Protein AF-A0A7C2RPX6-F1 (afdb_monomer)

Radius of gyration: 13.54 Å; Cα contacts (8 Å, |Δi|>4): 278; chains: 1; bounding box: 30×28×42 Å

Solvent-accessible surface area (backbone atoms only — not comparable to full-atom values): 6352 Å² total; per-residue (Å²): 120,61,67,39,75,47,79,61,59,34,93,87,81,61,49,64,58,50,37,28,74,53,62,84,86,74,68,37,41,32,36,26,76,84,69,59,28,36,32,26,44,46,42,42,74,67,84,49,61,64,53,80,89,64,52,63,85,54,58,57,58,46,75,88,54,61,48,53,47,59,34,44,33,68,87,78,62,43,43,13,44,27,31,42,83,61,64,57,89,85,19,44,28,35,24,36,69,78,33,37,25,18,34,79,46,81,42,78,74,46,79,112

Foldseek 3Di:
DDWAFDQDAQPPPRDSQKWDDDAPLPFQWIARPPQRKIWHKEKDFPPDFDDPVPLPHQAQAADPDRGGRFFADPPPGGRSKTADPDDDPQFGIAHSNGRTGIDMDIGDIDGD

Structure (mmCIF, N/CA/C/O backbone):
data_AF-A0A7C2RPX6-F1
#
_entry.id   AF-A0A7C2RPX6-F1
#
loop_
_atom_site.group_PDB
_atom_site.id
_atom_site.type_symbol
_atom_site.label_atom_id
_atom_site.label_alt_id
_atom_site.label_comp_id
_atom_site.label_asym_id
_atom_site.label_entity_id
_atom_site.label_seq_id
_atom_site.pdbx_PDB_ins_code
_atom_site.Cartn_x
_atom_site.Cartn_y
_atom_site.Cartn_z
_atom_site.occupancy
_atom_site.B_iso_or_equiv
_atom_site.auth_seq_id
_atom_site.auth_comp_id
_atom_site.auth_asym_id
_atom_site.auth_atom_id
_atom_site.pdbx_PDB_model_num
ATOM 1 N N . MET A 1 1 ? -1.369 -4.917 -17.116 1.00 81.88 1 MET A N 1
ATOM 2 C CA . MET A 1 1 ? -1.440 -5.057 -15.648 1.00 81.88 1 MET A CA 1
ATOM 3 C C . MET A 1 1 ? -1.998 -3.756 -15.112 1.00 81.88 1 MET A C 1
ATOM 5 O O . MET A 1 1 ? -1.617 -2.729 -15.661 1.00 81.88 1 MET A O 1
ATOM 9 N N . ASN A 1 2 ? -2.908 -3.779 -14.136 1.00 85.81 2 ASN A N 1
ATOM 10 C CA . ASN A 1 2 ? -3.302 -2.554 -13.440 1.00 85.81 2 ASN A CA 1
ATOM 11 C C . ASN A 1 2 ? -2.725 -2.555 -12.026 1.00 85.81 2 ASN A C 1
ATOM 13 O O . ASN A 1 2 ? -2.451 -3.610 -11.449 1.00 85.81 2 ASN A O 1
ATOM 17 N N . PHE A 1 3 ? -2.540 -1.346 -11.507 1.00 91.81 3 PHE A N 1
ATOM 18 C CA . PHE A 1 3 ? -1.976 -1.076 -10.195 1.00 91.81 3 PHE A CA 1
ATOM 19 C C . PHE A 1 3 ? -3.005 -0.296 -9.401 1.00 91.81 3 PHE A C 1
ATOM 21 O O . PHE A 1 3 ? -3.515 0.719 -9.882 1.00 91.81 3 PHE A O 1
ATOM 28 N N . ARG A 1 4 ? -3.334 -0.784 -8.210 1.00 92.38 4 ARG A N 1
ATOM 29 C CA . ARG A 1 4 ? -4.345 -0.154 -7.359 1.00 92.38 4 ARG A CA 1
ATOM 30 C C . ARG A 1 4 ? -3.685 0.448 -6.126 1.00 92.38 4 ARG A C 1
ATOM 32 O O . ARG A 1 4 ? -2.684 -0.100 -5.659 1.00 92.38 4 ARG A O 1
ATOM 39 N N . PRO A 1 5 ? -4.202 1.572 -5.604 1.00 92.50 5 PRO A N 1
ATOM 40 C CA . PRO A 1 5 ? -3.847 2.018 -4.264 1.00 92.50 5 PRO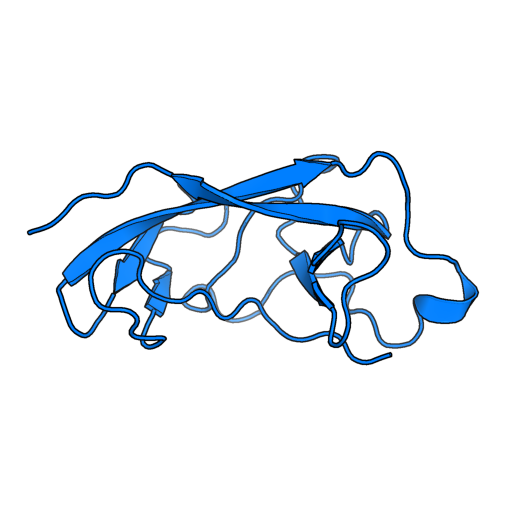 A CA 1
ATOM 41 C C . PRO A 1 5 ? -4.059 0.888 -3.253 1.00 92.50 5 PRO A C 1
ATOM 43 O O . PRO A 1 5 ? -4.895 0.012 -3.473 1.00 92.50 5 PRO A O 1
ATOM 46 N N . ILE A 1 6 ? -3.311 0.924 -2.156 1.00 92.44 6 ILE A N 1
ATOM 47 C CA . ILE A 1 6 ? -3.430 -0.079 -1.098 1.00 92.44 6 ILE A CA 1
ATOM 48 C C . ILE A 1 6 ? -4.819 0.019 -0.466 1.00 92.44 6 ILE A C 1
ATOM 50 O O . ILE A 1 6 ? -5.268 1.109 -0.112 1.00 92.44 6 ILE A O 1
ATOM 54 N N . ASN A 1 7 ? -5.476 -1.122 -0.296 1.00 92.50 7 ASN A N 1
ATOM 55 C CA . ASN A 1 7 ? -6.798 -1.241 0.294 1.00 92.50 7 ASN A CA 1
ATOM 56 C C . ASN A 1 7 ? -6.808 -2.333 1.384 1.00 92.50 7 ASN A C 1
ATOM 58 O O . ASN A 1 7 ? -7.381 -3.414 1.197 1.00 92.50 7 ASN A O 1
ATOM 62 N N . PRO A 1 8 ? -6.154 -2.084 2.532 1.00 93.19 8 PRO A N 1
ATOM 63 C CA . PRO A 1 8 ? -6.015 -3.087 3.578 1.00 93.19 8 PRO A CA 1
ATOM 64 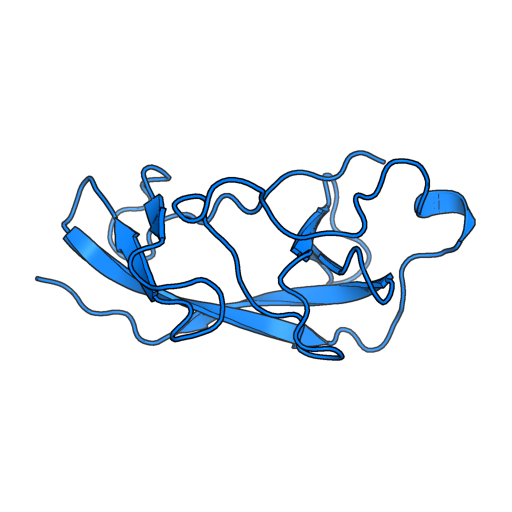C C . PRO A 1 8 ? -7.368 -3.399 4.228 1.00 93.19 8 PRO A C 1
ATOM 66 O O . PRO A 1 8 ? -8.171 -2.504 4.476 1.00 93.19 8 PRO A O 1
ATOM 69 N N . ALA A 1 9 ? -7.596 -4.665 4.568 1.00 95.00 9 ALA A N 1
ATOM 70 C CA . ALA A 1 9 ? -8.683 -5.040 5.467 1.00 95.00 9 ALA A CA 1
ATOM 71 C C . ALA A 1 9 ? -8.239 -4.862 6.927 1.00 95.00 9 ALA A C 1
ATOM 73 O O . ALA A 1 9 ? -7.108 -5.197 7.288 1.00 95.00 9 ALA A O 1
ATOM 74 N N . CYS A 1 10 ? -9.140 -4.391 7.788 1.00 95.81 10 CYS A N 1
ATOM 75 C CA . CYS A 1 10 ? -8.912 -4.322 9.222 1.00 95.81 10 CYS A CA 1
ATOM 76 C C . CYS A 1 10 ? -8.649 -5.734 9.772 1.00 95.81 10 CYS A C 1
ATOM 78 O O . CYS A 1 10 ? -9.510 -6.605 9.628 1.00 95.81 10 CYS A O 1
ATOM 80 N N . PRO A 1 11 ? -7.537 -5.972 10.488 1.00 95.06 11 PRO A N 1
ATOM 81 C CA . PRO A 1 11 ? -7.245 -7.284 11.066 1.00 95.06 11 PRO A CA 1
ATOM 82 C C . PRO A 1 11 ? -8.215 -7.677 12.193 1.00 95.06 11 PRO A C 1
ATOM 84 O O . PRO A 1 11 ? -8.291 -8.849 12.549 1.00 95.06 11 PRO A O 1
ATOM 87 N N . SER A 1 12 ? -8.950 -6.712 12.761 1.00 95.56 12 SER A N 1
ATOM 88 C CA . SER A 1 12 ? -9.879 -6.943 13.874 1.00 95.56 12 SER A CA 1
ATOM 89 C C . SER A 1 12 ? -11.302 -7.271 13.419 1.00 95.56 12 SER A C 1
ATOM 91 O O . SER A 1 12 ? -11.932 -8.147 14.002 1.00 95.56 12 SER A O 1
ATOM 93 N N . CYS A 1 13 ? -11.823 -6.579 12.399 1.00 96.19 13 CYS A N 1
ATOM 94 C CA . CYS A 1 13 ? -13.217 -6.735 11.960 1.00 96.19 13 CYS A CA 1
ATOM 95 C C . CYS A 1 13 ? -13.393 -7.039 10.464 1.00 96.19 13 CYS A C 1
ATOM 97 O O . CYS A 1 13 ? -14.514 -7.286 10.029 1.00 96.19 13 CYS A O 1
ATOM 99 N N . GLY A 1 14 ? -12.321 -7.010 9.667 1.00 95.62 14 GLY A N 1
ATOM 100 C CA . GLY A 1 14 ? -12.360 -7.247 8.221 1.00 95.62 14 GLY A CA 1
ATOM 101 C C . GLY A 1 14 ? -12.848 -6.071 7.366 1.00 95.62 14 GLY A C 1
ATOM 102 O O . GLY A 1 14 ? -12.887 -6.201 6.148 1.00 95.62 14 GLY A O 1
ATOM 103 N N . SER A 1 15 ? -13.208 -4.930 7.963 1.00 96.31 15 SER A N 1
ATOM 104 C CA . SER A 1 15 ? -13.637 -3.737 7.217 1.00 96.31 15 SER A CA 1
ATOM 105 C C . SER A 1 15 ? -12.515 -3.127 6.374 1.00 96.31 15 SER A C 1
ATOM 107 O O . SER A 1 15 ? -11.361 -3.122 6.795 1.00 96.31 15 SER A O 1
ATOM 109 N N . HIS A 1 16 ? -12.867 -2.557 5.222 1.00 95.31 16 HIS A N 1
ATOM 110 C CA . HIS A 1 16 ? -11.962 -1.793 4.357 1.00 95.31 16 HIS A CA 1
ATOM 111 C C . HIS A 1 16 ? -12.075 -0.270 4.550 1.00 95.31 16 HIS A C 1
ATOM 113 O O . HIS A 1 16 ? -11.371 0.486 3.886 1.00 95.31 16 HIS A O 1
ATOM 119 N N . GLU A 1 17 ? -12.917 0.195 5.478 1.00 95.00 17 GLU A N 1
ATOM 120 C CA . GLU A 1 17 ? -13.046 1.615 5.823 1.00 95.00 17 GLU A CA 1
ATOM 121 C C . GLU A 1 17 ? -11.857 2.052 6.694 1.00 95.00 17 GLU A C 1
ATOM 123 O O . GLU A 1 17 ? -11.959 2.180 7.918 1.00 95.00 17 GLU A O 1
ATOM 128 N N . ILE A 1 18 ? -10.694 2.206 6.058 1.00 94.62 18 ILE A N 1
ATOM 129 C CA . ILE A 1 18 ? -9.409 2.464 6.708 1.00 94.62 18 ILE A CA 1
ATOM 130 C C . ILE A 1 18 ? -8.896 3.860 6.358 1.00 94.62 18 ILE A C 1
ATOM 132 O O . ILE A 1 18 ? -8.734 4.199 5.188 1.00 94.62 18 ILE A O 1
AT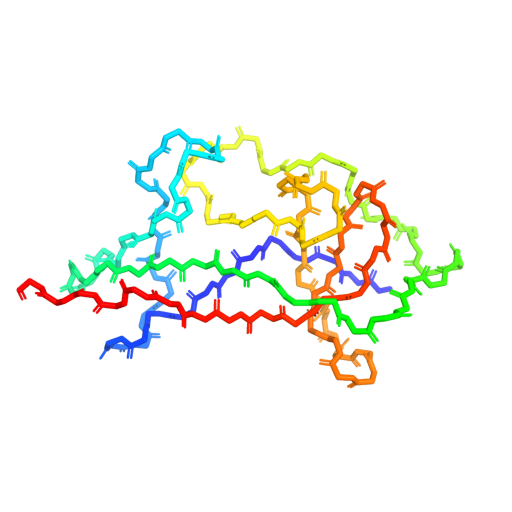OM 136 N N . THR A 1 19 ? -8.549 4.632 7.385 1.00 91.62 19 THR A N 1
ATOM 137 C CA . THR A 1 19 ? -7.939 5.959 7.252 1.00 91.62 19 THR A CA 1
ATOM 138 C C . THR A 1 19 ? -6.500 5.923 7.748 1.00 91.62 19 THR A C 1
ATOM 140 O O . THR A 1 19 ? -6.206 5.353 8.801 1.00 91.62 19 THR A O 1
ATOM 143 N N . TYR A 1 20 ? -5.587 6.563 7.024 1.00 82.94 20 TYR A N 1
ATOM 144 C CA . TYR A 1 20 ? -4.244 6.821 7.526 1.00 82.94 20 TYR A CA 1
ATOM 145 C C . TYR A 1 20 ? -4.251 7.998 8.511 1.00 82.94 20 TYR A C 1
ATOM 147 O O . TYR A 1 20 ? -4.786 9.061 8.202 1.00 82.94 20 TYR A O 1
ATOM 155 N N . THR A 1 21 ? -3.686 7.821 9.711 1.00 79.44 21 THR A N 1
ATOM 156 C CA . THR A 1 21 ? -3.893 8.783 10.817 1.00 79.44 21 THR A CA 1
ATOM 157 C C . THR A 1 21 ? -2.693 9.656 11.174 1.00 79.44 21 THR A C 1
ATOM 159 O O . THR A 1 21 ? -2.815 10.510 12.047 1.00 79.44 21 THR A O 1
ATOM 162 N N . CYS A 1 22 ? -1.529 9.448 10.557 1.00 71.56 22 CYS A N 1
ATOM 163 C CA . CYS A 1 22 ? -0.328 10.262 10.795 1.00 71.56 22 CYS A CA 1
ATOM 164 C C . CYS A 1 22 ? 0.023 11.102 9.557 1.00 71.56 22 CYS A C 1
ATOM 166 O O . CYS A 1 22 ? -0.593 10.979 8.504 1.00 71.56 22 CYS A O 1
ATOM 168 N N . GLU A 1 23 ? 1.087 11.904 9.635 1.00 66.62 23 GLU A N 1
ATOM 169 C CA . GLU A 1 23 ? 1.773 12.356 8.422 1.00 66.62 23 GLU A CA 1
ATOM 170 C C . GLU A 1 23 ? 2.360 11.146 7.665 1.00 66.62 23 GLU A C 1
ATOM 172 O O . GLU A 1 23 ? 2.879 10.206 8.296 1.00 66.62 23 GLU A O 1
ATOM 177 N N . PRO A 1 24 ? 2.261 11.098 6.320 1.00 60.03 24 PRO A N 1
ATOM 178 C CA . PRO A 1 24 ? 2.820 9.998 5.540 1.00 60.03 24 PRO A CA 1
ATOM 179 C C . PRO A 1 24 ? 4.307 9.805 5.858 1.00 60.03 24 PRO A C 1
ATOM 181 O O . PRO A 1 24 ? 5.067 10.768 5.847 1.00 60.03 24 PRO A O 1
ATOM 184 N N . LYS A 1 25 ? 4.712 8.552 6.126 1.00 64.94 25 LYS A N 1
ATOM 185 C CA . LYS A 1 25 ? 6.057 8.119 6.579 1.00 64.94 25 LYS A CA 1
ATOM 186 C C . LYS A 1 25 ? 6.402 8.293 8.062 1.00 64.94 25 LYS A C 1
ATOM 188 O O . LYS A 1 25 ? 7.480 7.862 8.455 1.00 64.94 25 LYS A O 1
ATOM 193 N N . CYS A 1 26 ? 5.536 8.873 8.892 1.00 72.62 26 CYS A N 1
ATOM 194 C CA . CYS A 1 26 ? 5.838 9.017 10.320 1.00 72.62 26 CYS A CA 1
ATOM 195 C C . CYS A 1 26 ? 5.728 7.683 11.077 1.00 72.62 26 CYS A C 1
ATOM 197 O O . CYS A 1 26 ? 6.635 7.315 11.817 1.00 72.62 26 CYS A O 1
ATOM 199 N N . CYS A 1 27 ? 4.620 6.965 10.885 1.00 75.56 27 CYS A N 1
ATOM 200 C CA . CYS A 1 27 ? 4.269 5.835 11.747 1.00 75.56 27 CYS A CA 1
ATOM 201 C C . CYS A 1 27 ? 3.645 4.651 10.982 1.00 75.56 27 CYS A C 1
ATOM 203 O O . CYS A 1 27 ? 3.556 3.558 11.522 1.00 75.56 27 CYS A O 1
ATOM 205 N N . PHE A 1 28 ? 3.175 4.866 9.742 1.00 87.50 28 PHE A N 1
ATOM 206 C CA . PHE A 1 28 ? 2.388 3.883 8.985 1.00 87.50 28 PHE A CA 1
ATOM 207 C C . PHE A 1 28 ? 1.209 3.283 9.777 1.00 87.50 28 PHE A C 1
ATOM 209 O O . PHE A 1 28 ? 0.842 2.145 9.523 1.00 87.50 28 PHE A O 1
ATOM 216 N N . ASN A 1 29 ? 0.635 4.054 10.713 1.00 90.56 29 ASN A N 1
ATOM 217 C CA . ASN A 1 29 ? -0.531 3.694 11.514 1.00 90.56 29 ASN A CA 1
ATOM 218 C C . ASN A 1 29 ? -1.831 4.037 10.787 1.00 90.56 29 ASN A C 1
ATOM 220 O O . ASN A 1 29 ? -2.034 5.159 10.307 1.00 90.56 29 ASN A O 1
ATOM 224 N N . HIS A 1 30 ? -2.728 3.069 10.790 1.00 93.12 30 HIS A N 1
ATOM 225 C CA . HIS A 1 30 ? -4.029 3.115 10.159 1.00 93.12 30 HIS A CA 1
ATOM 226 C C . HIS A 1 30 ? -5.099 2.893 11.212 1.00 93.12 30 HIS A C 1
ATOM 228 O O . HIS A 1 30 ? -4.924 2.092 12.128 1.00 93.12 30 HIS A O 1
ATOM 234 N N . LEU A 1 31 ? -6.212 3.600 11.065 1.00 94.50 31 LEU A N 1
ATOM 235 C CA . LEU A 1 31 ? -7.396 3.473 11.899 1.00 94.50 31 LEU A CA 1
ATOM 236 C C . LEU A 1 31 ? -8.515 2.855 11.074 1.00 94.50 31 LEU A C 1
ATOM 238 O O . LEU A 1 31 ? -8.811 3.311 9.971 1.00 94.50 31 LEU A O 1
ATOM 242 N N . CYS A 1 32 ? -9.159 1.836 11.629 1.00 96.44 32 CYS A N 1
ATOM 243 C CA . CYS A 1 32 ? -10.415 1.334 11.099 1.00 96.44 32 CYS A CA 1
ATOM 244 C C . CYS A 1 32 ? -11.574 2.207 11.586 1.00 96.44 32 CYS A C 1
ATOM 246 O O . CYS A 1 32 ? -11.814 2.284 12.789 1.00 96.44 32 CYS A O 1
ATOM 248 N N . ASN A 1 33 ? -12.323 2.808 10.664 1.00 94.69 33 ASN A N 1
ATOM 249 C CA . ASN A 1 33 ? -13.456 3.679 10.990 1.00 94.69 33 ASN A CA 1
ATOM 250 C C . ASN A 1 33 ? -14.672 2.906 11.540 1.00 94.69 33 ASN A C 1
ATOM 252 O O . ASN A 1 33 ? -15.553 3.514 12.142 1.00 94.69 33 ASN A O 1
ATOM 256 N N . ASP A 1 34 ? -1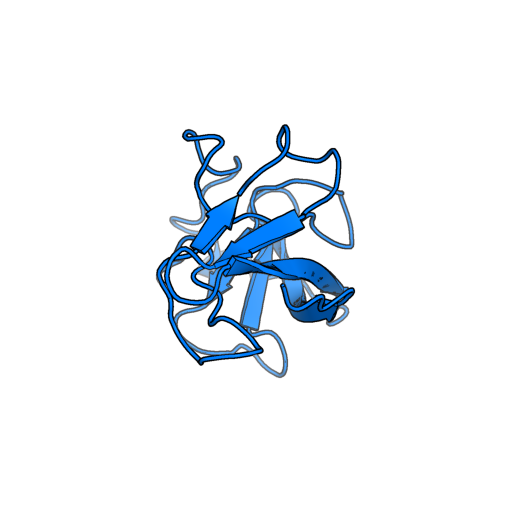4.708 1.578 11.376 1.00 96.19 34 ASP A N 1
ATOM 257 C CA . ASP A 1 34 ? -15.820 0.744 11.850 1.00 96.19 34 ASP A CA 1
ATOM 258 C C . ASP A 1 34 ? -15.642 0.267 13.296 1.00 96.19 34 ASP A C 1
ATOM 260 O O . ASP A 1 34 ? -16.575 0.332 14.094 1.00 96.19 34 ASP A O 1
ATOM 264 N N . CYS A 1 35 ? -14.458 -0.251 13.643 1.00 95.81 35 CYS A N 1
ATOM 265 C CA . CYS A 1 35 ? -14.197 -0.824 14.972 1.00 95.81 35 CYS A CA 1
ATOM 266 C C . CYS A 1 35 ? -13.200 -0.023 15.815 1.00 95.81 35 CYS A C 1
ATOM 268 O O . CYS A 1 35 ? -12.895 -0.425 16.933 1.00 95.81 35 CYS A O 1
ATOM 270 N N . ASN A 1 36 ? -12.681 1.090 15.290 1.00 94.12 36 ASN A N 1
ATOM 271 C CA . ASN A 1 36 ? -11.676 1.945 15.929 1.00 94.12 36 ASN A CA 1
ATOM 272 C C . ASN A 1 36 ? -10.357 1.245 16.298 1.00 94.12 36 ASN A C 1
ATOM 274 O O . ASN A 1 36 ? -9.541 1.822 17.015 1.00 94.12 36 ASN A O 1
ATOM 278 N N . ALA A 1 37 ? -10.118 0.024 15.810 1.00 95.25 37 ALA A N 1
ATOM 279 C CA . ALA A 1 37 ? -8.824 -0.626 15.948 1.00 95.25 37 ALA A CA 1
ATOM 280 C C . ALA A 1 37 ? -7.770 0.112 15.119 1.00 95.25 37 ALA A C 1
ATOM 282 O O . ALA A 1 37 ? -8.056 0.591 14.015 1.00 95.25 37 ALA A O 1
ATOM 283 N N . THR A 1 38 ? -6.543 0.134 15.627 1.00 94.62 38 THR A N 1
ATOM 284 C CA . THR A 1 38 ? -5.382 0.636 14.899 1.00 94.62 38 THR A CA 1
ATOM 285 C C . THR A 1 38 ? -4.439 -0.496 14.544 1.00 94.62 38 THR A C 1
ATOM 287 O O . THR A 1 38 ? -4.374 -1.518 15.228 1.00 94.62 38 THR A O 1
ATOM 290 N N . PHE A 1 39 ? -3.712 -0.330 13.452 1.00 94.50 39 PHE A N 1
ATOM 291 C CA . PHE A 1 39 ? -2.691 -1.271 13.016 1.00 94.50 39 PHE A CA 1
ATOM 292 C C . PHE A 1 39 ? -1.682 -0.555 12.134 1.00 94.50 39 PHE A C 1
ATOM 294 O O . PHE A 1 39 ? -1.980 0.490 11.560 1.00 94.50 39 PHE A O 1
ATOM 301 N N . GLN A 1 40 ? -0.499 -1.137 12.002 1.00 93.44 40 GLN A N 1
ATOM 302 C CA . GLN A 1 40 ? 0.514 -0.660 11.078 1.00 93.44 40 GLN A CA 1
ATOM 303 C C . GLN A 1 40 ? 0.649 -1.570 9.874 1.00 93.44 40 GLN A C 1
ATOM 305 O O . GLN A 1 40 ? 0.420 -2.780 9.942 1.00 93.44 40 GLN A O 1
ATOM 310 N N . LEU A 1 41 ? 1.055 -0.963 8.766 1.00 93.12 41 LEU A N 1
ATOM 311 C CA . LEU A 1 41 ? 1.328 -1.661 7.522 1.00 93.12 41 LEU A CA 1
ATOM 312 C C . LEU A 1 41 ? 2.814 -1.607 7.220 1.00 93.12 41 LEU A C 1
ATOM 314 O O . LEU A 1 41 ? 3.407 -0.528 7.181 1.00 93.12 41 LEU A O 1
ATOM 318 N N . THR A 1 42 ? 3.401 -2.765 6.944 1.00 94.19 42 THR A N 1
ATOM 319 C CA . THR A 1 42 ? 4.808 -2.899 6.560 1.00 94.19 42 THR A CA 1
ATOM 320 C C . THR A 1 42 ? 4.938 -3.722 5.284 1.00 94.19 42 THR A C 1
ATOM 322 O O . THR A 1 42 ? 4.006 -4.412 4.858 1.00 94.19 42 THR A O 1
ATOM 325 N N . THR A 1 43 ? 6.098 -3.622 4.633 1.00 96.12 43 THR A N 1
ATOM 326 C CA . THR A 1 43 ? 6.410 -4.449 3.466 1.00 96.12 43 THR A CA 1
ATOM 327 C C . THR A 1 43 ? 7.678 -5.255 3.671 1.00 96.12 43 THR A C 1
ATOM 329 O O . THR A 1 43 ? 8.589 -4.848 4.390 1.00 96.12 43 THR A O 1
ATOM 332 N N . GLU A 1 44 ? 7.755 -6.381 2.970 1.00 96.25 44 GLU A N 1
ATOM 333 C CA . GLU A 1 44 ? 8.937 -7.234 2.879 1.00 96.25 44 GLU A CA 1
ATOM 334 C C . GLU A 1 44 ? 9.344 -7.423 1.415 1.00 96.25 44 GLU A C 1
ATOM 336 O O . GLU A 1 44 ? 8.503 -7.427 0.516 1.00 96.25 44 GLU A O 1
ATOM 341 N N . LYS A 1 45 ? 10.646 -7.578 1.143 1.00 94.06 45 LYS A N 1
ATOM 342 C CA . LYS A 1 45 ? 11.155 -7.764 -0.228 1.00 94.06 45 LYS A CA 1
ATOM 343 C C . LYS A 1 45 ? 11.002 -9.220 -0.651 1.00 94.06 45 LYS A C 1
ATOM 345 O O . LYS A 1 45 ? 11.511 -10.105 0.024 1.00 94.06 45 LYS A O 1
ATOM 350 N N . VAL A 1 46 ? 10.477 -9.447 -1.853 1.00 92.19 46 VAL A N 1
ATOM 351 C CA . VAL A 1 46 ? 10.472 -10.783 -2.490 1.00 92.19 46 VAL A CA 1
ATOM 352 C C . VAL A 1 46 ? 11.799 -11.079 -3.216 1.00 92.19 46 VAL A C 1
ATOM 354 O O . VAL A 1 46 ? 12.030 -12.172 -3.719 1.00 92.19 46 VAL A O 1
ATOM 357 N N . GLY A 1 47 ? 12.719 -10.106 -3.256 1.00 85.44 47 GLY A N 1
ATOM 358 C CA . GLY A 1 47 ? 14.061 -10.264 -3.832 1.00 85.44 47 GLY A CA 1
ATOM 359 C C . GLY A 1 47 ? 14.134 -10.089 -5.354 1.00 85.44 47 GLY A C 1
ATOM 360 O O . GLY A 1 47 ? 15.183 -10.341 -5.943 1.00 85.44 47 GLY A O 1
ATOM 361 N N . ARG A 1 48 ? 13.048 -9.642 -5.996 1.00 91.50 48 ARG A N 1
ATOM 362 C CA . ARG A 1 48 ? 12.967 -9.361 -7.440 1.00 91.50 48 ARG A CA 1
ATOM 363 C C . ARG A 1 48 ? 12.322 -7.999 -7.715 1.00 91.50 48 ARG A C 1
ATOM 365 O O . ARG A 1 48 ? 11.785 -7.355 -6.812 1.00 91.50 48 ARG A O 1
ATOM 372 N N . GLU A 1 49 ? 12.386 -7.570 -8.969 1.00 95.38 49 GLU A N 1
ATOM 373 C CA . GLU A 1 49 ? 11.736 -6.360 -9.477 1.00 95.38 49 GLU A CA 1
ATOM 374 C C . GLU A 1 49 ? 10.706 -6.714 -10.549 1.00 95.38 49 GLU A C 1
ATOM 376 O O . GLU A 1 49 ? 10.865 -7.706 -11.261 1.00 95.38 49 GLU A O 1
ATOM 381 N N . LEU A 1 50 ? 9.692 -5.864 -10.706 1.00 95.19 50 LEU A N 1
ATOM 382 C CA . LEU A 1 50 ? 8.734 -5.948 -11.800 1.00 95.19 50 LEU A CA 1
ATOM 383 C C . LEU A 1 50 ? 9.459 -5.766 -13.144 1.00 95.19 50 LEU A C 1
ATOM 385 O O . LEU A 1 50 ? 10.271 -4.838 -13.301 1.00 95.19 50 LEU A O 1
ATOM 389 N N . ALA A 1 51 ? 9.177 -6.628 -14.123 1.00 93.94 51 ALA A N 1
ATOM 390 C CA . ALA A 1 51 ? 9.847 -6.577 -15.417 1.00 93.94 51 ALA A CA 1
ATOM 391 C C . ALA A 1 51 ? 9.518 -5.273 -16.155 1.00 93.94 51 ALA A C 1
ATOM 393 O O . ALA A 1 51 ? 8.415 -4.742 -16.051 1.00 93.94 51 ALA A O 1
ATOM 394 N N . ALA A 1 52 ? 10.465 -4.748 -16.938 1.00 93.94 52 ALA A N 1
ATOM 395 C CA . ALA A 1 52 ? 10.304 -3.455 -17.613 1.00 93.94 52 ALA A CA 1
ATOM 396 C C . ALA A 1 52 ? 9.044 -3.372 -18.495 1.00 93.94 52 ALA A C 1
ATOM 398 O O . ALA A 1 52 ? 8.383 -2.337 -18.516 1.00 93.94 52 ALA A O 1
ATOM 399 N N . ALA A 1 53 ? 8.685 -4.472 -19.164 1.00 92.88 53 ALA A N 1
ATOM 400 C CA . ALA A 1 53 ? 7.493 -4.561 -20.008 1.00 92.88 53 ALA A CA 1
ATO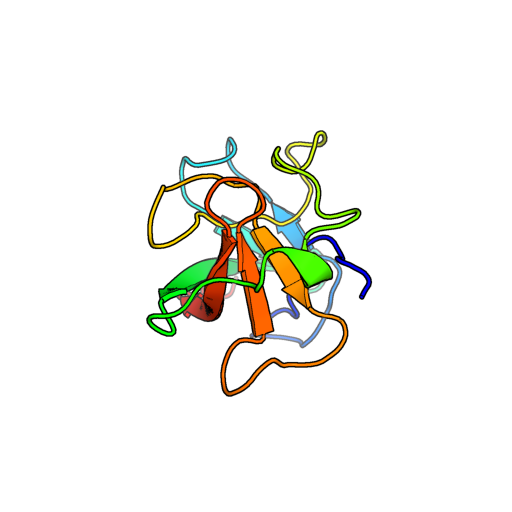M 401 C C . ALA A 1 53 ? 6.171 -4.418 -19.226 1.00 92.88 53 ALA A C 1
ATOM 403 O O . ALA A 1 53 ? 5.157 -4.041 -19.806 1.00 92.88 53 ALA A O 1
ATOM 404 N N . GLU A 1 54 ? 6.177 -4.690 -17.920 1.00 92.25 54 GLU A N 1
ATOM 405 C CA . GLU A 1 54 ? 4.987 -4.673 -17.062 1.00 92.25 54 GLU A CA 1
ATOM 406 C C . GLU A 1 54 ? 4.823 -3.349 -16.302 1.00 92.25 54 GLU A C 1
ATOM 408 O O . GLU A 1 54 ? 3.770 -3.110 -15.724 1.00 92.25 54 GLU A O 1
ATOM 413 N N . ARG A 1 55 ? 5.825 -2.458 -16.324 1.00 92.81 55 ARG A N 1
ATOM 414 C CA . ARG A 1 55 ? 5.826 -1.181 -15.575 1.00 92.81 55 ARG A CA 1
ATOM 415 C C . ARG A 1 55 ? 4.910 -0.109 -16.172 1.00 92.81 55 ARG A C 1
ATOM 417 O O . ARG A 1 55 ? 4.723 0.943 -15.564 1.00 92.81 55 ARG A O 1
ATOM 424 N N . ALA A 1 56 ? 4.384 -0.326 -17.375 1.00 92.06 56 ALA A N 1
ATOM 425 C CA . ALA A 1 56 ? 3.531 0.645 -18.047 1.00 92.06 56 ALA A CA 1
ATOM 426 C C . ALA A 1 56 ? 2.282 0.946 -17.201 1.00 92.06 56 ALA A C 1
ATOM 428 O O . ALA A 1 56 ? 1.534 0.039 -16.848 1.00 92.06 56 ALA A O 1
ATOM 429 N N . GLY A 1 57 ? 2.060 2.226 -16.889 1.00 89.88 57 GLY A N 1
ATOM 430 C CA . GLY A 1 57 ? 0.923 2.674 -16.079 1.00 89.88 57 GLY A CA 1
ATOM 431 C C . GLY A 1 57 ? 1.120 2.577 -14.563 1.00 89.88 57 GLY A C 1
ATOM 432 O O . GLY A 1 57 ? 0.204 2.938 -13.831 1.00 89.88 57 GLY A O 1
ATOM 433 N N . LEU A 1 58 ? 2.287 2.138 -14.077 1.00 93.88 58 LEU A N 1
ATOM 434 C CA . LEU A 1 58 ? 2.617 2.167 -12.651 1.00 93.88 58 LEU A CA 1
ATOM 435 C C . LEU A 1 58 ? 2.950 3.607 -12.217 1.00 93.88 58 LEU A C 1
ATOM 437 O O . LEU A 1 58 ? 3.905 4.182 -12.753 1.00 93.88 58 LEU A O 1
ATOM 441 N N . PRO A 1 59 ? 2.218 4.207 -11.261 1.00 92.75 59 PRO A N 1
ATOM 442 C CA . PRO A 1 59 ? 2.546 5.547 -10.788 1.00 92.75 59 PRO A CA 1
ATOM 443 C C . PRO A 1 59 ? 3.872 5.555 -10.016 1.00 92.75 59 PRO A C 1
ATOM 445 O O . PRO A 1 59 ? 4.167 4.629 -9.267 1.00 92.75 59 PRO A O 1
ATOM 448 N N . GLY A 1 60 ? 4.677 6.608 -10.189 1.00 90.81 60 GLY A N 1
ATOM 449 C CA . GLY A 1 60 ? 5.997 6.729 -9.548 1.00 90.81 60 GLY A CA 1
ATOM 450 C C . GLY A 1 60 ? 5.996 7.399 -8.167 1.00 90.81 60 GLY A C 1
ATOM 451 O O . GLY A 1 60 ? 6.986 7.306 -7.439 1.00 90.81 60 GLY A O 1
ATOM 452 N N . SER A 1 61 ? 4.910 8.082 -7.806 1.00 91.38 61 SER A N 1
ATOM 453 C CA . SER A 1 61 ? 4.720 8.790 -6.532 1.00 91.38 61 SER A CA 1
ATOM 454 C C . SER A 1 61 ? 3.748 8.040 -5.622 1.00 91.38 61 SER A C 1
ATOM 456 O O . SER A 1 61 ? 3.084 7.121 -6.073 1.00 91.38 61 SER A O 1
ATOM 458 N N . GLY A 1 62 ? 3.690 8.394 -4.335 1.00 87.38 62 GLY A N 1
ATOM 459 C CA . GLY A 1 62 ? 2.661 7.883 -3.420 1.00 87.38 62 GLY A CA 1
ATOM 460 C C . GLY A 1 62 ? 1.279 8.505 -3.675 1.00 87.38 62 GLY A C 1
ATOM 461 O O . GLY A 1 62 ? 1.134 9.294 -4.614 1.00 87.38 62 GLY A O 1
ATOM 462 N N . PRO A 1 63 ? 0.273 8.173 -2.846 1.00 85.88 63 PRO A N 1
ATOM 463 C CA . PRO A 1 63 ? -1.034 8.824 -2.909 1.00 85.88 63 PRO A CA 1
ATOM 464 C C . PRO A 1 63 ? -0.921 10.339 -2.675 1.00 85.88 63 PRO A C 1
ATOM 466 O O . PRO A 1 63 ? -0.089 10.791 -1.889 1.00 85.88 63 PRO A O 1
ATOM 469 N N . GLU A 1 64 ? -1.755 11.114 -3.376 1.00 85.56 64 GLU A N 1
ATOM 470 C CA . GLU A 1 64 ? -1.812 12.578 -3.233 1.00 85.56 64 GLU A CA 1
ATOM 471 C C . GLU A 1 64 ? -2.523 13.002 -1.941 1.00 85.56 64 GLU A C 1
ATOM 473 O O . GLU A 1 64 ? -2.125 13.974 -1.302 1.00 85.56 64 GLU A O 1
ATOM 478 N N . ASP A 1 65 ? -3.559 12.256 -1.550 1.00 86.25 65 ASP A N 1
ATOM 479 C CA . ASP A 1 65 ? -4.284 12.459 -0.301 1.00 86.25 65 ASP A CA 1
ATOM 480 C C . ASP A 1 65 ? -3.565 11.734 0.844 1.00 86.25 65 ASP A C 1
ATOM 482 O O . ASP A 1 65 ? -3.363 10.517 0.811 1.00 86.25 65 ASP A O 1
ATOM 486 N N . ALA A 1 66 ? -3.188 12.498 1.868 1.00 83.06 66 ALA A N 1
ATOM 487 C CA . ALA A 1 66 ? -2.495 11.997 3.044 1.00 83.06 66 ALA A CA 1
ATOM 488 C C . ALA A 1 66 ? -3.337 11.014 3.869 1.00 83.06 66 ALA A C 1
ATOM 490 O O . ALA A 1 66 ? -2.760 10.246 4.627 1.00 83.06 66 ALA A O 1
ATOM 491 N N . LEU A 1 67 ? -4.666 11.017 3.736 1.00 86.81 67 LEU A N 1
ATOM 492 C CA . LEU A 1 67 ? -5.560 10.115 4.465 1.00 86.81 67 LEU A CA 1
ATOM 493 C C . LEU A 1 67 ? -5.687 8.734 3.812 1.00 86.81 67 LEU A C 1
ATOM 495 O O . LEU A 1 67 ? -6.163 7.794 4.454 1.00 86.81 67 LEU A O 1
ATOM 499 N N . VAL A 1 68 ? -5.254 8.592 2.556 1.00 89.69 68 VAL A N 1
ATOM 500 C CA . VAL A 1 68 ? -5.313 7.318 1.836 1.00 89.69 68 VAL A CA 1
ATOM 501 C C . VAL A 1 68 ? -4.319 6.329 2.453 1.00 89.69 68 VAL A C 1
ATOM 503 O O . VAL A 1 68 ? -3.150 6.676 2.659 1.00 89.69 68 VAL A O 1
ATOM 506 N N . PRO A 1 69 ? -4.737 5.077 2.721 1.00 91.44 69 PRO A N 1
ATOM 507 C CA . PRO A 1 69 ? -3.841 4.047 3.220 1.00 91.44 69 PRO A CA 1
ATOM 508 C C . PRO A 1 69 ? -2.579 3.896 2.366 1.00 91.44 69 PRO A C 1
ATOM 510 O O . PRO A 1 69 ? -2.624 3.644 1.164 1.00 91.44 69 PRO A O 1
ATOM 513 N N . THR A 1 70 ? -1.424 4.018 3.017 1.00 92.44 70 THR A N 1
ATOM 514 C CA . THR A 1 70 ? -0.116 3.800 2.394 1.00 92.44 70 THR A CA 1
ATOM 515 C C . THR A 1 70 ? 0.833 3.067 3.338 1.00 92.44 70 THR A C 1
ATOM 517 O O . THR A 1 70 ? 0.629 3.042 4.549 1.00 92.44 70 THR A O 1
ATOM 520 N N . THR A 1 71 ? 1.913 2.509 2.794 1.00 94.38 71 THR A N 1
ATOM 521 C CA . THR A 1 71 ? 3.064 1.998 3.555 1.00 94.38 71 THR A CA 1
ATOM 522 C C . THR A 1 71 ? 4.373 2.341 2.836 1.00 94.38 71 THR A C 1
ATOM 524 O O . THR A 1 71 ? 4.355 2.818 1.700 1.00 94.38 71 THR A O 1
ATOM 527 N N . GLY A 1 72 ? 5.510 2.140 3.497 1.00 94.31 72 GLY A N 1
ATOM 528 C CA . GLY A 1 72 ? 6.838 2.345 2.934 1.00 94.31 72 GLY A CA 1
ATOM 529 C C . GLY A 1 72 ? 7.360 1.098 2.226 1.00 94.31 72 GLY A C 1
ATOM 530 O O . GLY A 1 72 ? 7.240 -0.021 2.724 1.00 94.31 72 GLY A O 1
ATOM 531 N N . CYS A 1 73 ? 8.000 1.288 1.073 1.00 96.38 73 CYS A N 1
ATOM 532 C CA . CYS A 1 73 ? 8.731 0.229 0.388 1.00 96.38 73 CYS A CA 1
ATOM 533 C C . CYS A 1 73 ? 9.943 -0.225 1.215 1.00 96.38 73 CYS A C 1
ATOM 535 O O . CYS A 1 73 ? 10.862 0.558 1.445 1.00 96.38 73 CYS A O 1
ATOM 537 N N . ALA A 1 74 ? 10.036 -1.521 1.515 1.00 96.00 74 ALA A N 1
ATOM 538 C CA . ALA A 1 74 ? 11.146 -2.127 2.255 1.00 96.00 74 ALA A CA 1
ATOM 539 C C . ALA A 1 74 ? 12.541 -1.894 1.642 1.00 96.00 74 ALA A C 1
ATOM 541 O O . ALA A 1 74 ? 13.564 -2.151 2.278 1.00 96.00 74 ALA A O 1
ATOM 542 N N . ARG A 1 75 ? 12.616 -1.502 0.361 1.00 96.31 75 ARG A N 1
ATOM 543 C CA . ARG A 1 75 ? 13.878 -1.261 -0.354 1.00 96.31 75 ARG A CA 1
ATOM 544 C C . ARG A 1 75 ? 14.302 0.198 -0.397 1.00 96.31 75 ARG A C 1
ATOM 546 O O . ARG A 1 75 ? 15.495 0.442 -0.274 1.00 96.31 75 ARG A O 1
ATOM 553 N N . CYS A 1 76 ? 13.377 1.116 -0.656 1.00 96.25 76 CYS A N 1
ATOM 554 C CA . CYS A 1 76 ? 13.705 2.521 -0.925 1.00 96.25 76 CYS A CA 1
ATOM 555 C C . CYS A 1 76 ? 12.891 3.520 -0.098 1.00 96.25 76 CYS A C 1
ATOM 557 O O . CYS A 1 76 ? 13.007 4.717 -0.334 1.00 96.25 76 CYS A O 1
ATOM 559 N N . GLU A 1 77 ? 12.028 3.042 0.805 1.00 94.81 77 GLU A N 1
ATOM 560 C CA . GLU A 1 77 ? 11.218 3.854 1.728 1.00 94.81 77 GLU A CA 1
ATOM 561 C C . GLU A 1 77 ? 10.221 4.813 1.046 1.00 94.81 77 GLU A C 1
ATOM 563 O O . GLU A 1 77 ? 9.559 5.630 1.692 1.00 94.81 77 GLU A O 1
ATOM 568 N N . SER A 1 78 ? 10.063 4.708 -0.276 1.00 95.06 78 SER A N 1
ATOM 569 C CA . SER A 1 78 ? 9.004 5.400 -1.006 1.00 95.06 78 SER A CA 1
ATOM 570 C C . SER A 1 78 ? 7.628 4.888 -0.579 1.00 95.06 78 SER A C 1
ATOM 572 O O . SER A 1 78 ? 7.449 3.688 -0.375 1.00 95.06 78 SER A O 1
ATOM 574 N N . THR A 1 79 ? 6.656 5.796 -0.507 1.00 94.25 79 THR A N 1
ATOM 575 C CA . THR A 1 79 ? 5.233 5.497 -0.278 1.00 94.25 79 THR A CA 1
ATOM 576 C C . THR A 1 79 ? 4.475 5.166 -1.562 1.00 94.25 79 THR A C 1
ATOM 578 O O . THR A 1 79 ? 3.284 4.889 -1.525 1.00 94.25 79 THR A O 1
ATOM 581 N N . ALA A 1 80 ? 5.154 5.170 -2.713 1.00 95.56 80 ALA A N 1
ATOM 582 C CA . ALA A 1 80 ? 4.616 4.687 -3.980 1.00 95.56 80 ALA A CA 1
ATOM 583 C C . ALA A 1 80 ? 4.518 3.154 -3.953 1.00 95.56 80 ALA A C 1
ATOM 585 O O . ALA A 1 80 ? 5.320 2.479 -4.593 1.00 95.56 80 ALA A O 1
ATOM 586 N N . VAL A 1 81 ? 3.620 2.590 -3.150 1.00 95.88 81 VAL A N 1
ATOM 587 C CA . VAL A 1 81 ? 3.390 1.144 -3.043 1.00 95.88 81 VAL A CA 1
ATOM 588 C C . VAL A 1 81 ? 1.976 0.853 -3.523 1.00 95.88 81 VAL A C 1
ATOM 590 O O . VAL A 1 81 ? 1.025 1.479 -3.066 1.00 95.88 81 VAL A O 1
ATOM 593 N N . TYR A 1 82 ? 1.858 -0.085 -4.458 1.00 95.56 82 TYR A N 1
ATOM 594 C CA . TYR A 1 82 ? 0.612 -0.404 -5.144 1.00 95.56 82 TYR A CA 1
ATOM 595 C C . TYR A 1 82 ? 0.342 -1.902 -5.117 1.00 95.56 82 TYR A C 1
ATOM 597 O O . TYR A 1 82 ? 1.273 -2.707 -5.196 1.00 95.56 82 TYR A O 1
ATOM 605 N N . GLU A 1 83 ? -0.932 -2.262 -5.044 1.00 95.00 83 GLU A N 1
ATOM 606 C CA . GLU A 1 83 ? -1.407 -3.633 -5.184 1.00 95.00 83 GLU A CA 1
ATOM 607 C C . GLU A 1 83 ? -1.291 -4.101 -6.635 1.00 95.00 83 GLU A C 1
ATOM 609 O O . GLU A 1 83 ? -1.566 -3.354 -7.583 1.00 95.00 83 GLU A O 1
ATOM 614 N N . LEU A 1 84 ? -0.902 -5.364 -6.797 1.00 92.81 84 LEU A N 1
ATOM 615 C CA . LEU A 1 84 ? -0.947 -6.073 -8.068 1.00 92.81 84 LEU A CA 1
ATOM 616 C C . LEU A 1 84 ? -2.329 -6.718 -8.234 1.00 92.81 84 LEU A C 1
ATOM 618 O O . LEU A 1 84 ? -2.769 -7.455 -7.357 1.00 92.81 84 LEU A O 1
ATOM 622 N N . ASP A 1 85 ? -2.985 -6.515 -9.383 1.00 87.69 85 ASP A N 1
ATOM 623 C CA . ASP A 1 85 ? -4.268 -7.178 -9.701 1.00 87.69 85 ASP A CA 1
ATOM 624 C C . ASP A 1 85 ? -4.199 -8.713 -9.585 1.00 87.69 85 ASP A C 1
ATOM 626 O O . ASP A 1 85 ? -5.179 -9.370 -9.235 1.00 87.69 85 ASP A O 1
ATOM 630 N N . ALA A 1 86 ? -3.046 -9.284 -9.932 1.00 86.56 86 ALA A N 1
ATOM 631 C CA . ALA A 1 86 ? -2.744 -10.696 -9.781 1.00 86.56 86 ALA A CA 1
ATOM 632 C C . ALA A 1 86 ? -1.358 -10.828 -9.136 1.00 86.56 86 ALA A C 1
ATOM 634 O O . ALA A 1 86 ? -0.426 -10.158 -9.597 1.00 86.56 86 ALA A O 1
ATOM 635 N N . PRO A 1 87 ? -1.197 -11.679 -8.106 1.00 86.38 87 PRO A N 1
ATOM 636 C CA . PRO A 1 87 ? 0.105 -11.914 -7.502 1.00 86.38 87 PRO A CA 1
ATOM 637 C C . PRO A 1 87 ? 1.133 -12.395 -8.531 1.00 86.38 87 PRO A C 1
ATOM 639 O O . PRO A 1 87 ? 0.828 -13.223 -9.393 1.00 86.38 87 PRO A O 1
ATOM 642 N N . LEU A 1 88 ? 2.360 -11.892 -8.415 1.00 88.00 88 LEU A N 1
ATOM 643 C CA . LEU A 1 88 ? 3.513 -12.362 -9.180 1.00 88.00 88 LEU A CA 1
ATOM 644 C C . LEU A 1 88 ? 4.425 -13.147 -8.243 1.00 88.00 88 LEU A C 1
ATOM 646 O O . LEU A 1 88 ? 5.016 -12.577 -7.325 1.00 88.00 88 LEU A O 1
ATOM 650 N N . ASP A 1 89 ? 4.549 -14.454 -8.470 1.00 86.56 89 ASP A N 1
ATOM 651 C CA . ASP A 1 89 ? 5.168 -15.380 -7.518 1.00 86.56 89 ASP A CA 1
ATOM 652 C C . ASP A 1 89 ? 4.503 -15.247 -6.125 1.00 86.56 89 ASP A C 1
ATOM 654 O O . ASP A 1 89 ? 3.310 -15.506 -5.975 1.00 86.56 89 ASP A O 1
ATOM 658 N N . ALA A 1 90 ? 5.260 -14.820 -5.109 1.00 89.50 90 ALA A N 1
ATOM 659 C CA . ALA A 1 90 ? 4.756 -14.528 -3.766 1.00 89.50 90 ALA A CA 1
ATOM 660 C C . ALA A 1 90 ? 4.396 -13.044 -3.561 1.00 89.50 90 ALA A C 1
ATOM 662 O O . ALA A 1 90 ? 3.865 -12.684 -2.515 1.00 89.50 90 ALA A O 1
ATOM 663 N N . ALA A 1 91 ? 4.710 -12.170 -4.520 1.00 93.62 91 ALA A N 1
ATOM 664 C CA . ALA A 1 91 ? 4.510 -10.735 -4.385 1.00 93.62 91 ALA A CA 1
ATOM 665 C C . ALA A 1 91 ? 3.057 -10.349 -4.651 1.00 93.62 91 ALA A C 1
ATOM 667 O O . ALA A 1 91 ? 2.490 -10.680 -5.691 1.00 93.62 91 ALA A O 1
ATOM 668 N N . THR A 1 92 ? 2.485 -9.582 -3.731 1.00 95.06 92 THR A N 1
ATOM 669 C CA . THR A 1 92 ? 1.145 -8.995 -3.871 1.00 95.06 92 THR A CA 1
ATOM 670 C C . THR A 1 92 ? 1.202 -7.499 -4.163 1.00 95.06 92 THR A C 1
ATOM 672 O O . THR A 1 92 ? 0.200 -6.915 -4.562 1.00 95.06 92 THR A O 1
ATOM 675 N N . HIS A 1 93 ? 2.370 -6.877 -3.984 1.00 96.31 93 HIS A N 1
ATOM 676 C CA . HIS A 1 93 ? 2.563 -5.441 -4.128 1.00 96.31 93 HIS A CA 1
ATOM 677 C C . HIS A 1 93 ? 3.830 -5.116 -4.920 1.00 96.31 93 HIS A C 1
ATOM 679 O O . HIS A 1 93 ? 4.768 -5.912 -5.010 1.00 96.31 93 HIS A O 1
ATOM 685 N N . VAL A 1 94 ? 3.881 -3.901 -5.459 1.00 96.81 94 VAL A N 1
ATOM 686 C CA . VAL A 1 94 ? 5.042 -3.357 -6.163 1.00 96.81 94 VAL A CA 1
ATOM 687 C C . VAL A 1 94 ? 5.307 -1.918 -5.742 1.00 96.81 94 VAL A C 1
ATOM 689 O O . VAL A 1 94 ? 4.388 -1.142 -5.485 1.00 96.81 94 VAL A O 1
ATOM 692 N N . CYS A 1 95 ? 6.583 -1.543 -5.687 1.00 97.50 95 CYS A N 1
ATOM 693 C CA . CYS A 1 95 ? 6.968 -0.150 -5.525 1.00 97.50 95 CYS A CA 1
ATOM 694 C C . CYS A 1 95 ? 7.011 0.579 -6.875 1.00 97.50 95 CYS A C 1
ATOM 696 O O . CYS A 1 95 ? 7.790 0.216 -7.750 1.00 97.50 95 CYS A O 1
ATOM 698 N N . GLY A 1 96 ? 6.267 1.669 -7.010 1.00 96.56 96 GLY A N 1
ATOM 699 C CA . GLY A 1 96 ? 6.289 2.563 -8.164 1.00 96.56 96 GLY A CA 1
ATOM 700 C C . GLY A 1 96 ? 7.608 3.296 -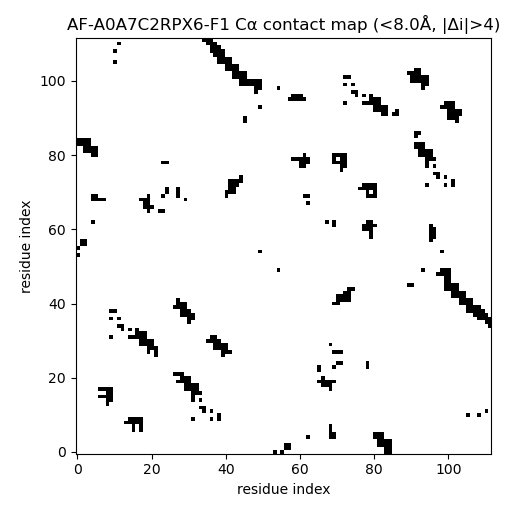8.400 1.00 96.56 96 GLY A C 1
ATOM 701 O O . GLY A 1 96 ? 7.947 3.608 -9.537 1.00 96.56 96 GLY A O 1
ATOM 702 N N . ALA A 1 97 ? 8.387 3.530 -7.341 1.00 96.81 97 ALA A N 1
ATOM 703 C CA . ALA A 1 97 ? 9.637 4.287 -7.427 1.00 96.81 97 ALA A CA 1
ATOM 704 C C . ALA A 1 97 ? 10.861 3.426 -7.786 1.00 96.81 97 ALA A C 1
ATOM 706 O O . ALA A 1 97 ? 11.728 3.866 -8.535 1.00 96.81 97 ALA A O 1
ATOM 707 N N . CYS A 1 98 ? 10.960 2.208 -7.238 1.00 96.75 98 CYS A N 1
ATOM 708 C CA . CYS A 1 98 ? 12.124 1.327 -7.438 1.00 96.75 98 CYS A CA 1
ATOM 709 C C . CYS A 1 98 ? 11.784 -0.037 -8.051 1.00 96.75 98 CYS A C 1
ATOM 711 O O . CYS A 1 98 ? 12.663 -0.889 -8.169 1.00 96.75 98 CYS A O 1
ATOM 713 N N . PHE A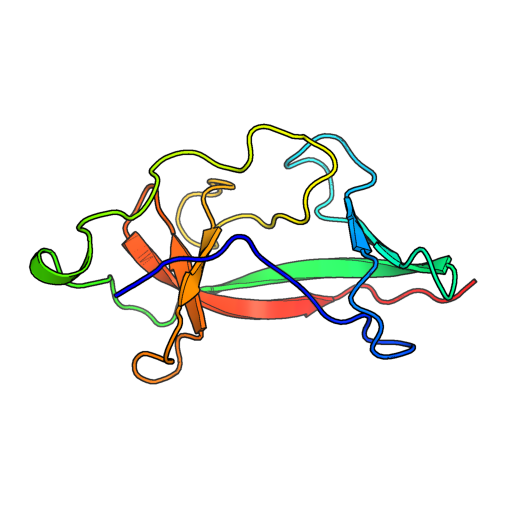 1 99 ? 10.513 -0.263 -8.391 1.00 96.94 99 PHE A N 1
ATOM 714 C CA . PHE A 1 99 ? 9.995 -1.480 -9.027 1.00 96.94 99 PHE A CA 1
ATOM 715 C C . PHE A 1 99 ? 10.176 -2.765 -8.218 1.00 96.94 99 PHE A C 1
ATOM 717 O O . PHE A 1 99 ? 9.932 -3.848 -8.740 1.00 96.94 99 PHE A O 1
ATOM 724 N N . ALA A 1 100 ? 10.585 -2.676 -6.949 1.00 97.25 100 ALA A N 1
ATOM 725 C CA . ALA A 1 100 ? 10.712 -3.837 -6.080 1.00 97.25 100 ALA A CA 1
ATOM 726 C C . ALA A 1 100 ? 9.357 -4.532 -5.906 1.00 97.25 100 ALA A C 1
ATOM 728 O O . ALA A 1 100 ? 8.355 -3.867 -5.639 1.00 97.25 100 ALA A O 1
ATOM 729 N N . LEU A 1 101 ? 9.364 -5.858 -6.021 1.00 97.06 101 LEU A N 1
ATOM 730 C CA . LEU A 1 101 ? 8.234 -6.712 -5.681 1.00 97.06 101 LEU A CA 1
ATOM 731 C C . LEU A 1 101 ? 8.223 -6.976 -4.174 1.00 97.06 101 LEU A C 1
ATOM 733 O O . LEU A 1 101 ? 9.261 -7.286 -3.573 1.00 97.06 101 LEU A O 1
ATOM 737 N N . LEU A 1 102 ? 7.047 -6.818 -3.575 1.00 97.19 102 LEU A N 1
ATOM 738 C CA . LEU A 1 102 ? 6.854 -6.750 -2.135 1.00 97.19 102 LEU A CA 1
ATOM 739 C C . LEU A 1 102 ? 5.737 -7.695 -1.672 1.00 97.19 102 LEU A C 1
ATOM 741 O O . LEU A 1 102 ? 4.765 -7.942 -2.393 1.00 97.19 102 LEU A O 1
ATOM 745 N N . ILE A 1 103 ? 5.874 -8.181 -0.442 1.00 95.31 103 ILE A N 1
ATOM 746 C CA . ILE A 1 103 ? 4.784 -8.766 0.346 1.00 95.31 103 ILE A CA 1
ATOM 747 C C . ILE A 1 103 ? 4.351 -7.738 1.379 1.00 95.31 103 ILE A C 1
ATOM 749 O O . ILE A 1 103 ? 5.146 -6.913 1.830 1.00 95.31 103 ILE A O 1
ATOM 753 N N . PHE A 1 104 ? 3.076 -7.795 1.720 1.00 90.81 104 P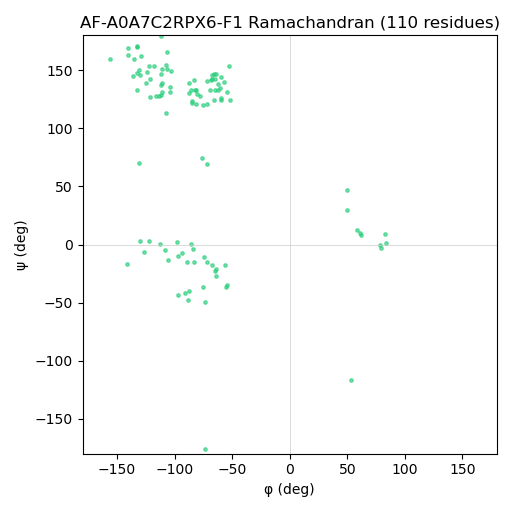HE A N 1
ATOM 754 C CA . PHE A 1 104 ? 2.430 -6.914 2.668 1.00 90.81 104 PHE A CA 1
ATOM 755 C C . PHE A 1 104 ? 2.209 -7.630 3.994 1.00 90.81 104 PHE A C 1
ATOM 757 O O . PHE A 1 104 ? 1.758 -8.776 4.002 1.00 90.81 104 PHE A O 1
ATOM 764 N N . ALA A 1 105 ? 2.503 -6.952 5.097 1.00 90.50 105 ALA A N 1
ATOM 765 C CA . ALA A 1 105 ? 2.295 -7.471 6.438 1.00 90.50 105 ALA A CA 1
ATOM 766 C C . ALA A 1 105 ? 1.599 -6.430 7.317 1.00 90.50 105 ALA A C 1
ATOM 768 O O . ALA A 1 105 ? 1.801 -5.222 7.172 1.00 90.50 105 ALA A O 1
ATOM 769 N N . VAL A 1 106 ? 0.780 -6.927 8.242 1.00 92.38 106 VAL A N 1
ATOM 770 C CA . VAL A 1 106 ? 0.106 -6.121 9.261 1.00 92.38 106 VAL A CA 1
ATOM 771 C C . VAL A 1 106 ? 0.818 -6.337 10.588 1.00 92.38 106 VAL A C 1
ATOM 773 O O . VAL A 1 106 ? 1.066 -7.476 10.986 1.00 92.38 106 VAL A O 1
ATOM 776 N N . THR A 1 107 ? 1.141 -5.248 11.274 1.00 90.12 107 THR A N 1
ATOM 777 C CA . THR A 1 107 ? 1.846 -5.251 12.559 1.00 90.12 107 THR A CA 1
ATOM 778 C C . THR A 1 107 ? 1.151 -4.329 13.557 1.00 90.12 107 THR A C 1
ATOM 780 O O . THR A 1 107 ? 0.232 -3.597 13.200 1.00 90.12 107 THR A O 1
ATOM 783 N N . GLU A 1 108 ? 1.572 -4.383 14.825 1.00 86.69 108 GLU A N 1
ATOM 784 C CA . GLU A 1 108 ? 1.144 -3.451 15.885 1.00 86.69 108 GLU A CA 1
ATOM 785 C C . GLU A 1 108 ? -0.383 -3.259 15.989 1.00 86.69 108 GLU A C 1
ATOM 787 O O . GLU A 1 108 ? -0.889 -2.143 16.069 1.00 86.69 108 GLU A O 1
ATOM 792 N N . VAL A 1 109 ? -1.133 -4.366 15.970 1.00 91.12 109 VAL A N 1
ATOM 793 C CA . VAL A 1 109 ? -2.597 -4.331 16.088 1.00 91.12 109 VAL A CA 1
ATOM 794 C C . VAL A 1 109 ? -2.995 -3.978 17.520 1.00 91.12 109 VAL A C 1
ATOM 796 O O . VAL A 1 109 ? -2.671 -4.714 18.453 1.00 91.12 109 VAL A O 1
ATOM 799 N N . ALA A 1 110 ? -3.738 -2.887 17.685 1.00 89.56 110 ALA A N 1
ATOM 800 C CA . ALA A 1 110 ? -4.333 -2.475 18.949 1.00 89.56 110 ALA A CA 1
ATOM 801 C C . ALA A 1 110 ? -5.845 -2.295 18.786 1.00 89.56 110 ALA A C 1
ATOM 803 O O . ALA A 1 110 ? -6.330 -1.784 17.776 1.00 89.56 110 ALA A O 1
ATOM 804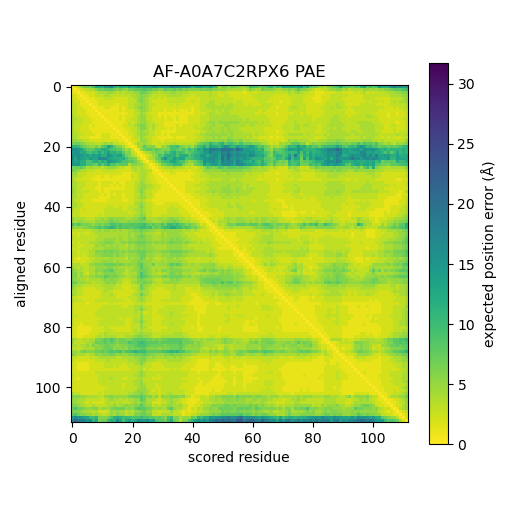 N N . GLN A 1 111 ? -6.592 -2.744 19.788 1.00 82.25 111 GLN A N 1
ATOM 805 C CA . GLN A 1 111 ? -8.045 -2.626 19.843 1.00 82.25 111 GLN A CA 1
ATOM 806 C C . GLN A 1 111 ? -8.410 -1.635 20.944 1.00 82.25 111 GLN A C 1
ATOM 808 O O . GLN A 1 111 ? -7.779 -1.642 22.003 1.00 82.25 111 GLN A O 1
ATOM 813 N N . ASN A 1 112 ? -9.399 -0.791 20.661 1.00 66.44 112 ASN A N 1
ATOM 814 C CA . ASN A 1 112 ? -9.974 0.145 21.623 1.00 66.44 112 ASN A CA 1
ATOM 815 C C . ASN A 1 112 ? -11.178 -0.475 22.337 1.00 66.44 112 ASN A C 1
ATOM 817 O O . ASN A 1 112 ? -11.880 -1.289 21.694 1.00 66.44 112 ASN A O 1
#

Secondary structure (DSSP, 8-state):
--EE---PPPTTT----EEE-SSTTT--EEEETTT--EEEEEEEEEEEE--GGG-TT--SS--SSTTS-----TTT--S-EEEEEEEETTEEEEETTT-EEEEEEEEEEE--

Mean predicted aligned error: 3.92 Å

pLDDT: mean 91.0, std 7.13, range [60.03, 97.5]

Sequence (112 aa):
MNFRPINPACPSCGSHEITYTCEPKCCFNHLCNDCNATFQLTTEKVGRELAAAERAGLPGSGPEDALVPTTGCARCESTAVYELDAPLDAATHVCGACFALLIFAVTEVAQN